Protein AF-A0A1D1XYL4-F1 (afdb_monomer)

Organism: NCBI:txid1678845

Solvent-accessible surface area (backbone atoms only — not comparable to full-atom values): 8595 Å² total; per-residue (Å²): 127,54,48,75,62,52,66,77,47,41,82,80,82,40,41,33,64,55,45,52,51,49,43,48,74,73,63,49,60,66,72,75,59,37,23,78,93,64,62,45,80,92,45,39,66,61,49,44,48,52,46,54,51,52,49,35,64,62,38,89,52,73,90,66,31,68,54,71,70,57,51,49,61,57,55,53,58,60,71,69,70,76,66,78,88,71,74,82,75,80,79,85,69,90,90,73,86,84,84,67,87,74,76,80,80,75,48,72,64,59,47,55,71,72,57,68,76,79,82,84,86,81,83,78,88,85,85,79,89,131

InterPro domains:
  IPR052059 Cysteine-rich Ser/Thr receptor-like kinase [PTHR47973] (3-111)

Foldseek 3Di:
DFQPDDQCVQPVPDGVLVNLVVCLLVVHDLLVSGDPVPSPVVCVVVSSLVSVLVNQCSDPDPVSHDDVVVVVVSNVVVVVPPDDDDDDPPPDDDDDDDPDPPPPPPDPVVVVVVVSRDDDDDDDDDDDDD

Nearest PDB structures (foldseek):
  7ctv-assembly2_B  TM=8.217E-01  e=1.188E-02  Arabidopsis thaliana
  7ctx-assembly1_A  TM=8.244E-01  e=1.693E-02  Arabidopsis thaliana
  7ctv-assembly1_A  TM=8.083E-01  e=2.143E-02  Arabidopsis thaliana
  8hod-assembly1_A  TM=7.666E-01  e=1.592E-01  Saccharum hybrid cultivar
  8hoa-assembly1_A  TM=7.745E-01  e=5.491E-01  Saccharum hybrid cultivar

pLDDT: mean 73.81, std 21.3, range [38.56, 97.56]

Mean predicted aligned error: 14.52 Å

Secondary structure (DSSP, 8-state):
--S---TT-SSSSS-HHHHHHHHHHTT--GGGGS-GGG--TTTHHHHHHHHHHHHHHT-SSGGGSPPHHHHHHHHHHHHTSS--S---------S------------HHHHHHHSTT-------------

Sequence (130 aa):
LTTGKKASGGDGHSSLAEWAWLQFKEGNSVTEALDEEIREPLYLEEMSVVMRLGLFCTGTSPSTRPSMKEVLQVLLRFAQGHGDGDKPVAQEYDDVAPPLSDARKKNSWRKRLSDAGDGEDEESSLARSV

Radius of gyration: 20.01 Å; Cα contacts (8 Å, |Δi|>4): 71; chains: 1; bounding box: 78×36×33 Å

Structure (mmCIF, N/CA/C/O backbone):
data_AF-A0A1D1XYL4-F1
#
_entry.id   AF-A0A1D1XYL4-F1
#
loop_
_atom_site.group_PDB
_atom_site.id
_atom_site.type_symbol
_atom_site.label_atom_id
_atom_site.label_alt_id
_atom_site.label_comp_id
_atom_site.label_asym_id
_atom_site.label_entity_id
_atom_site.label_seq_id
_atom_site.pdbx_PDB_ins_code
_atom_site.Cartn_x
_atom_site.Cartn_y
_atom_site.Cartn_z
_atom_site.occupancy
_atom_site.B_iso_or_equiv
_atom_site.auth_seq_id
_atom_site.auth_comp_id
_atom_site.auth_asym_id
_atom_site.auth_atom_id
_atom_site.pdbx_PDB_model_num
ATOM 1 N N . LEU A 1 1 ? -0.522 9.863 3.680 1.00 84.25 1 LEU A N 1
ATOM 2 C CA . LEU A 1 1 ? -1.617 8.871 3.775 1.00 84.25 1 LEU A CA 1
ATOM 3 C C . LEU A 1 1 ? -1.226 7.793 4.761 1.00 84.25 1 LEU A C 1
ATOM 5 O O . LEU A 1 1 ? -1.564 7.995 5.904 1.00 84.25 1 LEU A O 1
ATOM 9 N N . THR A 1 2 ? -0.480 6.743 4.404 1.00 93.06 2 THR A N 1
ATOM 10 C CA . THR A 1 2 ? -0.117 5.707 5.392 1.00 93.06 2 THR A CA 1
ATOM 11 C C . THR A 1 2 ? 1.254 5.879 6.037 1.00 93.06 2 THR A C 1
ATOM 13 O O . THR A 1 2 ? 1.451 5.330 7.102 1.00 93.06 2 THR A O 1
ATOM 16 N N . THR A 1 3 ? 2.203 6.598 5.428 1.00 92.69 3 THR A N 1
ATOM 17 C CA . THR A 1 3 ? 3.614 6.620 5.880 1.00 92.69 3 THR A CA 1
ATOM 18 C C . THR A 1 3 ? 4.123 7.977 6.371 1.00 92.69 3 THR A C 1
ATOM 20 O O . THR A 1 3 ? 5.274 8.064 6.788 1.00 92.69 3 THR A O 1
ATOM 23 N N . GLY A 1 4 ? 3.346 9.056 6.210 1.00 92.50 4 GLY A N 1
ATOM 24 C CA . GLY A 1 4 ? 3.771 10.428 6.543 1.00 92.50 4 GLY A CA 1
ATOM 25 C C . GLY A 1 4 ? 4.862 11.031 5.653 1.00 92.50 4 GLY A C 1
ATOM 26 O O . GLY A 1 4 ? 5.131 12.228 5.707 1.00 92.50 4 GLY A O 1
ATOM 27 N N . LYS A 1 5 ? 5.491 10.230 4.786 1.00 90.62 5 LYS A N 1
ATOM 28 C CA . LYS A 1 5 ? 6.649 10.636 3.979 1.00 90.62 5 LYS A CA 1
ATOM 29 C C . LYS A 1 5 ? 6.245 11.292 2.656 1.00 90.62 5 LYS A C 1
ATOM 31 O O . LYS A 1 5 ? 5.212 10.983 2.057 1.00 90.62 5 LYS A O 1
ATOM 36 N N . LYS A 1 6 ? 7.111 12.171 2.140 1.00 90.88 6 LYS A N 1
ATOM 37 C CA . LYS A 1 6 ? 6.983 12.747 0.790 1.00 90.88 6 LYS A CA 1
ATOM 38 C C . LYS A 1 6 ? 7.300 11.680 -0.265 1.00 90.88 6 LYS A C 1
ATOM 40 O O . LYS A 1 6 ? 8.207 10.878 -0.082 1.00 90.88 6 LYS A O 1
ATOM 45 N N . ALA A 1 7 ? 6.628 11.719 -1.417 1.00 88.12 7 ALA A N 1
ATOM 46 C CA . ALA A 1 7 ? 6.842 10.749 -2.500 1.00 88.12 7 ALA A CA 1
ATOM 47 C C . ALA A 1 7 ? 8.295 10.698 -3.027 1.00 88.12 7 ALA A C 1
ATOM 49 O O . ALA A 1 7 ? 8.766 9.641 -3.438 1.00 88.12 7 ALA A O 1
ATOM 50 N N . SER A 1 8 ? 9.005 11.830 -2.992 1.00 83.19 8 SER A N 1
ATOM 51 C CA . SER A 1 8 ? 10.418 11.950 -3.377 1.00 83.19 8 SER A CA 1
ATOM 52 C C . SER A 1 8 ? 11.396 11.761 -2.210 1.00 83.19 8 SER A C 1
ATOM 54 O O . SER A 1 8 ? 12.582 12.006 -2.375 1.00 83.19 8 SER A O 1
ATOM 56 N N . GLY A 1 9 ? 10.898 11.442 -1.015 1.00 65.06 9 GLY A N 1
ATOM 57 C CA . GLY A 1 9 ? 11.669 11.406 0.226 1.00 65.06 9 GLY A CA 1
ATOM 58 C C . GLY A 1 9 ? 11.675 10.016 0.845 1.00 65.06 9 GLY A C 1
ATOM 59 O O . GLY A 1 9 ? 11.266 9.892 1.994 1.00 65.06 9 GLY A O 1
ATOM 60 N N . GLY A 1 10 ? 12.058 8.993 0.069 1.00 65.81 10 GLY A N 1
ATOM 61 C CA . GLY A 1 10 ? 12.404 7.675 0.607 1.00 65.81 10 GLY A CA 1
ATOM 62 C C . GLY A 1 10 ? 1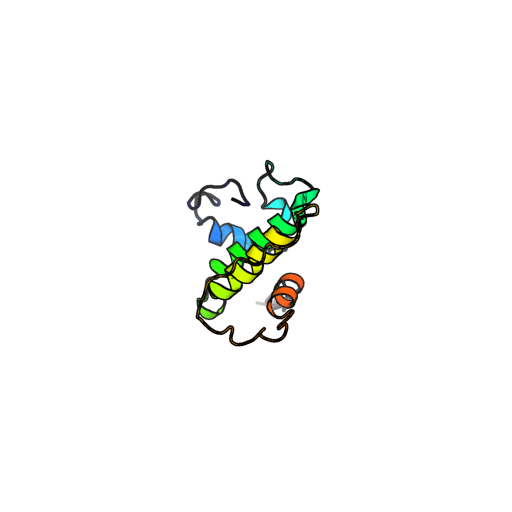3.646 7.796 1.495 1.00 65.81 10 GLY A C 1
ATOM 63 O O . GLY A 1 10 ? 13.569 8.264 2.622 1.00 65.81 10 GLY A O 1
ATOM 64 N N . ASP A 1 11 ? 14.813 7.461 0.966 1.00 65.00 11 ASP A N 1
ATOM 65 C CA . ASP A 1 11 ? 16.111 7.511 1.662 1.00 65.00 11 ASP A CA 1
ATOM 66 C C . ASP A 1 11 ? 17.092 8.533 1.047 1.00 65.00 11 ASP A C 1
ATOM 68 O O . ASP A 1 11 ? 18.300 8.470 1.257 1.00 65.00 11 ASP A O 1
ATOM 72 N N . GLY A 1 12 ? 16.577 9.481 0.258 1.00 69.06 12 GLY A N 1
ATOM 73 C CA . GLY A 1 12 ? 17.376 10.488 -0.451 1.00 69.06 12 GLY A CA 1
ATOM 74 C C . GLY A 1 12 ? 17.892 10.041 -1.823 1.00 69.06 12 GLY A C 1
ATOM 75 O O . GLY A 1 12 ? 18.246 10.904 -2.626 1.00 69.06 12 GLY A O 1
ATOM 76 N N . HIS A 1 13 ? 17.854 8.739 -2.133 1.00 67.12 13 HIS A N 1
ATOM 77 C CA . HIS A 1 13 ? 18.253 8.191 -3.436 1.00 67.12 13 HIS A CA 1
ATOM 78 C C . HIS A 1 13 ? 17.142 7.404 -4.149 1.00 67.12 13 HIS A C 1
ATOM 80 O O . HIS A 1 13 ? 17.172 7.310 -5.375 1.00 67.12 13 HIS A O 1
ATOM 86 N N . SER A 1 14 ? 16.137 6.916 -3.418 1.00 81.50 14 SER A N 1
ATOM 87 C CA . SER A 1 14 ? 15.001 6.155 -3.946 1.00 81.50 14 SER A CA 1
ATOM 88 C C . SER A 1 14 ? 13.658 6.879 -3.775 1.00 81.50 14 SER A C 1
ATOM 90 O O . SER A 1 14 ? 13.456 7.725 -2.893 1.00 81.50 14 SER A O 1
ATOM 92 N N . SER A 1 15 ? 12.699 6.550 -4.646 1.00 91.75 15 SER A N 1
ATOM 93 C CA . SER A 1 15 ? 11.313 7.011 -4.481 1.00 91.75 15 SER A CA 1
ATOM 94 C C . SER A 1 15 ? 10.648 6.322 -3.284 1.00 91.75 15 SER A C 1
ATOM 96 O O . SER A 1 15 ? 11.010 5.205 -2.920 1.00 91.75 15 SER A O 1
ATOM 98 N N . LEU A 1 16 ? 9.604 6.927 -2.707 1.00 92.31 16 LEU A N 1
ATOM 99 C CA . LEU A 1 16 ? 8.861 6.311 -1.599 1.00 92.31 16 LEU A CA 1
ATOM 100 C C . LEU A 1 16 ? 8.313 4.916 -1.953 1.00 92.31 16 LEU A C 1
ATOM 102 O O . LEU A 1 16 ? 8.253 4.040 -1.095 1.00 92.31 16 LEU A O 1
ATOM 106 N N . ALA A 1 17 ? 7.912 4.708 -3.210 1.00 92.12 17 ALA A N 1
ATOM 107 C CA . ALA A 1 17 ? 7.419 3.415 -3.673 1.00 92.12 17 ALA A CA 1
ATOM 108 C C . ALA A 1 17 ? 8.527 2.352 -3.673 1.00 92.12 17 ALA A C 1
ATOM 110 O O . ALA A 1 17 ? 8.293 1.225 -3.250 1.00 92.12 17 ALA A O 1
ATOM 111 N N . GLU A 1 18 ? 9.725 2.717 -4.121 1.00 91.56 18 GLU A N 1
ATOM 112 C CA . GLU A 1 18 ? 10.885 1.825 -4.155 1.00 91.56 18 GLU A CA 1
ATOM 113 C C . GLU A 1 18 ? 11.349 1.457 -2.744 1.00 91.56 18 GLU A C 1
ATOM 115 O O . GLU A 1 18 ? 11.483 0.271 -2.442 1.00 91.56 18 GLU A O 1
ATOM 120 N N . TRP A 1 19 ? 11.454 2.448 -1.853 1.00 91.81 19 TRP A N 1
ATOM 121 C CA . TRP A 1 19 ? 11.702 2.215 -0.430 1.00 91.81 19 TRP A CA 1
ATOM 122 C C . TRP A 1 19 ? 10.662 1.261 0.180 1.00 91.81 19 TRP A C 1
ATOM 124 O O . TRP A 1 19 ? 11.024 0.277 0.820 1.00 91.81 19 TRP A O 1
ATOM 134 N N . ALA A 1 20 ? 9.367 1.489 -0.062 1.00 91.38 20 ALA A N 1
ATOM 135 C CA . ALA A 1 20 ? 8.304 0.647 0.489 1.00 91.38 20 ALA A CA 1
ATOM 136 C C . ALA A 1 20 ? 8.365 -0.804 -0.027 1.00 91.38 20 ALA A C 1
ATOM 138 O O . ALA A 1 20 ? 8.087 -1.738 0.725 1.00 91.38 20 ALA A O 1
ATOM 139 N N . TRP A 1 21 ? 8.755 -1.008 -1.290 1.00 91.12 21 TRP A N 1
ATOM 140 C CA . TRP A 1 21 ? 8.977 -2.342 -1.855 1.00 91.12 21 TRP A CA 1
ATOM 141 C C . TRP A 1 21 ? 10.171 -3.058 -1.228 1.00 91.12 21 TRP A C 1
ATOM 143 O O . TRP A 1 21 ? 10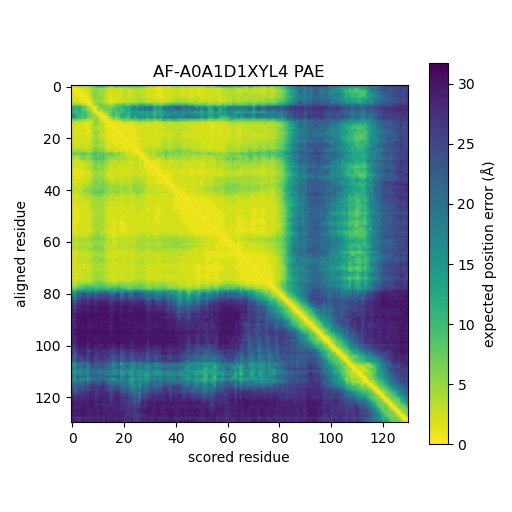.086 -4.268 -1.034 1.00 91.12 21 TRP A O 1
ATOM 153 N N . LEU A 1 22 ? 11.251 -2.345 -0.896 1.00 89.88 22 LEU A N 1
ATOM 154 C CA . LEU A 1 22 ? 12.388 -2.924 -0.173 1.00 89.88 22 LEU A CA 1
ATOM 155 C C . LEU A 1 22 ? 11.974 -3.383 1.224 1.00 89.88 22 LEU A C 1
ATOM 157 O O . LEU A 1 22 ? 12.171 -4.547 1.554 1.00 89.88 22 LEU A O 1
ATOM 161 N N . GLN A 1 23 ? 11.287 -2.523 1.981 1.00 88.81 23 GLN A N 1
ATOM 162 C CA . GLN A 1 23 ? 10.785 -2.874 3.315 1.00 88.81 23 GLN A CA 1
ATOM 163 C C . GLN A 1 23 ? 9.896 -4.123 3.288 1.00 88.81 23 GLN A C 1
ATOM 165 O O . GLN A 1 23 ? 10.016 -5.000 4.136 1.00 88.81 23 GLN A O 1
ATOM 170 N N . PHE A 1 24 ? 9.030 -4.230 2.279 1.00 87.88 24 PHE A N 1
ATOM 171 C CA . PHE A 1 24 ? 8.166 -5.393 2.107 1.00 87.88 24 PHE A CA 1
ATOM 172 C C . PHE A 1 24 ? 8.936 -6.676 1.765 1.00 87.88 24 PHE A C 1
ATOM 174 O O . PHE A 1 24 ? 8.580 -7.742 2.253 1.00 87.88 24 PHE A O 1
ATOM 181 N N . LYS A 1 25 ? 9.983 -6.589 0.933 1.00 87.38 25 LYS A N 1
ATOM 182 C CA . LYS A 1 25 ? 10.821 -7.741 0.557 1.00 87.38 25 LYS A CA 1
ATOM 183 C C . LYS A 1 25 ? 11.708 -8.229 1.696 1.00 87.38 25 LYS A C 1
ATOM 185 O O . LYS A 1 25 ? 11.943 -9.423 1.794 1.00 87.38 25 LYS A O 1
ATOM 190 N N . GLU A 1 26 ? 12.187 -7.317 2.534 1.00 87.44 26 GLU A N 1
ATOM 191 C CA . GLU A 1 26 ? 13.015 -7.625 3.706 1.00 87.44 26 GLU A CA 1
ATOM 192 C C . GLU A 1 26 ? 12.214 -8.287 4.842 1.00 87.44 26 GLU A C 1
ATOM 194 O O . GLU A 1 26 ? 12.777 -8.624 5.879 1.00 87.44 26 GLU A O 1
ATOM 199 N N . GLY A 1 27 ? 10.898 -8.471 4.670 1.00 82.75 27 GLY A N 1
ATOM 200 C CA . GLY A 1 27 ? 10.029 -9.029 5.704 1.00 82.75 27 GLY A CA 1
ATOM 201 C C . GLY A 1 27 ? 9.792 -8.068 6.870 1.00 82.75 27 GLY A C 1
ATOM 202 O O . GLY A 1 27 ? 9.280 -8.481 7.913 1.00 82.75 27 GLY A O 1
ATOM 203 N N . ASN A 1 28 ? 10.134 -6.783 6.713 1.00 85.62 28 ASN A N 1
ATOM 204 C CA . ASN A 1 28 ? 9.880 -5.786 7.743 1.00 85.62 28 ASN A CA 1
ATOM 205 C C . ASN A 1 28 ? 8.370 -5.634 7.935 1.00 85.62 28 ASN A C 1
ATOM 207 O O . ASN A 1 28 ? 7.582 -5.666 6.982 1.00 85.62 28 ASN A O 1
ATOM 211 N N . SER A 1 29 ? 7.950 -5.451 9.187 1.00 87.19 29 SER A N 1
ATOM 212 C CA . SER A 1 29 ? 6.528 -5.317 9.479 1.00 87.19 29 SER A CA 1
ATOM 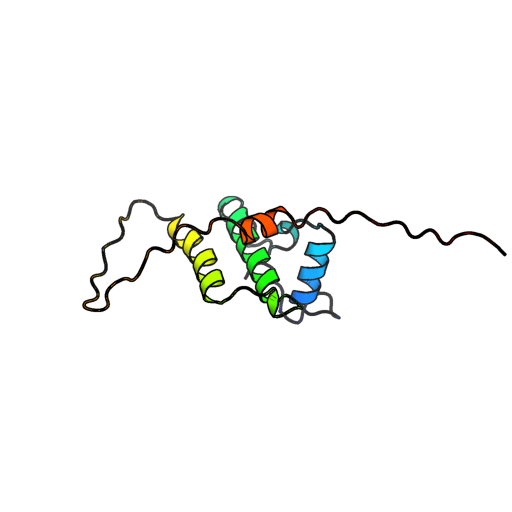213 C C . SER A 1 29 ? 5.949 -4.093 8.772 1.00 87.19 29 SER A C 1
ATOM 215 O O . SER A 1 29 ? 6.431 -2.970 8.925 1.00 87.19 29 SER A O 1
ATOM 217 N N . VAL A 1 30 ? 4.842 -4.302 8.056 1.00 88.50 30 VAL A N 1
ATOM 218 C CA . VAL A 1 30 ? 4.075 -3.234 7.396 1.00 88.50 30 VAL A CA 1
ATOM 219 C C . VAL A 1 30 ? 3.682 -2.135 8.387 1.00 88.50 30 VAL A C 1
ATOM 221 O O . VAL A 1 30 ? 3.622 -0.970 8.003 1.00 88.50 30 VAL A O 1
ATOM 224 N N . THR A 1 31 ? 3.465 -2.484 9.658 1.00 89.56 31 THR A N 1
ATOM 225 C CA . THR A 1 31 ? 3.116 -1.528 10.717 1.00 89.56 31 THR A CA 1
ATOM 226 C C . THR A 1 31 ? 4.243 -0.552 11.036 1.00 89.56 31 THR A C 1
ATOM 228 O O . THR A 1 31 ? 3.958 0.581 11.403 1.00 89.56 31 THR A O 1
ATOM 231 N N . GLU A 1 32 ? 5.507 -0.958 10.876 1.00 90.12 32 GLU A N 1
ATOM 232 C CA . GLU A 1 32 ? 6.671 -0.090 11.112 1.00 90.12 32 GLU A CA 1
ATOM 233 C C . GLU A 1 32 ? 6.868 0.934 9.995 1.00 90.12 32 GLU A C 1
ATOM 235 O O . GLU A 1 32 ? 7.460 1.989 10.202 1.00 90.12 32 GLU A O 1
ATOM 240 N N . ALA A 1 33 ? 6.321 0.663 8.809 1.00 91.00 33 ALA A N 1
ATOM 241 C CA . ALA A 1 33 ? 6.311 1.626 7.720 1.00 91.00 33 ALA A CA 1
ATOM 242 C C . ALA A 1 33 ? 5.194 2.678 7.855 1.00 91.00 33 ALA A C 1
ATOM 244 O O . ALA A 1 33 ? 5.208 3.659 7.101 1.00 91.00 33 ALA A O 1
ATOM 245 N N . LEU A 1 34 ? 4.230 2.474 8.764 1.00 94.06 34 LEU A N 1
ATOM 246 C CA . LEU A 1 34 ? 3.127 3.405 8.978 1.00 94.06 34 LEU A CA 1
ATOM 247 C C . LEU A 1 34 ? 3.588 4.673 9.706 1.00 94.06 34 LEU A C 1
ATOM 249 O O . LEU A 1 34 ? 4.499 4.642 10.528 1.00 94.06 34 LEU A O 1
ATOM 253 N N . ASP A 1 35 ? 2.921 5.780 9.402 1.00 94.44 35 ASP A N 1
ATOM 254 C CA . ASP A 1 35 ? 3.051 7.041 10.123 1.00 94.44 35 ASP A CA 1
ATOM 255 C C . ASP A 1 35 ? 2.616 6.853 11.580 1.00 94.44 35 ASP A C 1
ATOM 257 O O . ASP A 1 35 ? 1.574 6.253 11.856 1.00 94.44 35 ASP A O 1
ATOM 261 N N . GLU A 1 36 ? 3.419 7.362 12.507 1.00 92.94 36 GLU A N 1
ATOM 262 C CA . GLU A 1 36 ? 3.169 7.263 13.942 1.00 92.94 36 GLU A CA 1
ATOM 263 C C . GLU A 1 36 ? 1.826 7.895 14.323 1.00 92.94 36 GLU A C 1
ATOM 265 O O . GLU A 1 36 ? 1.124 7.353 15.176 1.00 92.94 36 GLU A O 1
ATOM 270 N N . GLU A 1 37 ? 1.420 8.968 13.633 1.00 92.94 37 GLU A N 1
ATOM 271 C CA . GLU A 1 37 ? 0.168 9.685 13.905 1.00 92.94 37 GLU A CA 1
ATOM 272 C C . GLU A 1 37 ? -1.095 8.859 13.606 1.00 92.94 37 GLU A C 1
ATOM 274 O O . GLU A 1 37 ? -2.173 9.207 14.079 1.00 92.94 37 GLU A O 1
ATOM 279 N N . ILE A 1 38 ? -0.984 7.762 12.848 1.00 91.06 38 ILE A N 1
ATOM 280 C CA . ILE A 1 38 ? -2.127 6.913 12.459 1.00 91.06 38 ILE A CA 1
ATOM 281 C C . ILE A 1 38 ? -1.968 5.450 12.891 1.00 91.06 38 ILE A C 1
ATOM 283 O O . ILE A 1 38 ? -2.757 4.595 12.479 1.00 91.06 38 ILE A O 1
ATOM 287 N N . ARG A 1 39 ? -0.964 5.131 13.719 1.00 90.75 39 ARG A N 1
ATOM 288 C CA . ARG A 1 39 ? -0.745 3.787 14.297 1.00 90.75 39 ARG A CA 1
ATOM 289 C C . ARG A 1 39 ? -1.705 3.479 15.454 1.00 90.75 39 ARG A C 1
ATOM 291 O O . ARG A 1 39 ? -1.361 2.775 16.402 1.00 90.75 39 ARG A O 1
ATOM 298 N N . GLU A 1 40 ? -2.930 3.984 15.374 1.00 91.25 40 GLU A N 1
ATOM 299 C CA . GLU A 1 40 ? -3.983 3.699 16.340 1.00 91.25 40 GLU A CA 1
ATOM 300 C C . GLU A 1 40 ? -4.398 2.219 16.249 1.00 91.25 40 GLU A C 1
ATOM 302 O O . GLU A 1 40 ? -4.753 1.755 15.161 1.00 91.25 40 GLU A O 1
ATOM 307 N N . PRO A 1 41 ? -4.413 1.459 17.364 1.00 90.25 41 PRO A N 1
ATOM 308 C CA . PRO A 1 41 ? -4.732 0.029 17.344 1.00 90.25 41 PRO A CA 1
ATOM 309 C C . PRO A 1 41 ? -6.081 -0.309 16.702 1.00 90.25 41 PRO A C 1
ATOM 311 O O . PRO A 1 41 ? -6.223 -1.377 16.115 1.00 90.25 41 PRO A O 1
ATOM 314 N N . LEU A 1 42 ? -7.054 0.605 16.799 1.00 89.50 42 LEU A N 1
ATOM 315 C CA . LEU A 1 42 ? -8.390 0.444 16.226 1.00 89.50 42 LEU A CA 1
ATOM 316 C C . LEU A 1 42 ? -8.375 0.365 14.693 1.00 89.50 42 LEU A C 1
ATOM 318 O O . LEU A 1 42 ? -9.172 -0.376 14.134 1.00 89.50 42 LEU A O 1
ATOM 322 N N . TYR A 1 43 ? -7.472 1.098 14.036 1.00 89.56 43 TYR A N 1
ATOM 323 C CA . TYR A 1 43 ? -7.404 1.205 12.574 1.00 89.56 43 TYR A CA 1
ATOM 324 C C . TYR A 1 43 ? -6.191 0.485 11.975 1.00 89.56 43 TYR A C 1
ATOM 326 O O . TYR A 1 43 ? -5.925 0.583 10.775 1.00 89.56 43 TYR A O 1
ATOM 33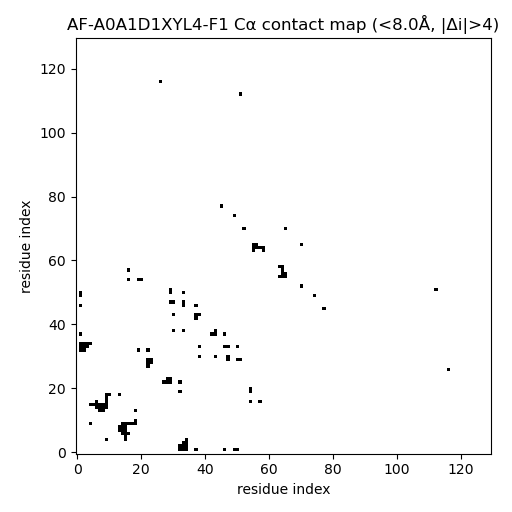4 N N . LEU A 1 44 ? -5.397 -0.198 12.803 1.00 91.06 44 LEU A N 1
ATOM 335 C CA . LEU A 1 44 ? -4.085 -0.704 12.407 1.00 91.06 44 LEU A CA 1
ATOM 336 C C . LEU A 1 44 ? -4.177 -1.729 11.267 1.00 91.06 44 LEU A C 1
ATOM 338 O O . LEU A 1 44 ? -3.335 -1.730 10.365 1.00 91.06 44 LEU A O 1
ATOM 342 N N . GLU A 1 45 ? -5.208 -2.575 11.273 1.00 91.06 45 GLU A N 1
ATOM 343 C CA . GLU A 1 45 ? -5.428 -3.555 10.207 1.00 91.06 45 GLU A CA 1
ATOM 344 C C . GLU A 1 45 ? -5.870 -2.864 8.912 1.00 91.06 45 GLU A C 1
ATOM 346 O O . GLU A 1 45 ? -5.323 -3.149 7.843 1.00 91.06 45 GLU A O 1
ATOM 351 N N . GLU A 1 46 ? -6.802 -1.909 8.985 1.00 92.50 46 GLU A N 1
ATOM 352 C CA . GLU A 1 46 ? -7.249 -1.121 7.836 1.00 92.50 46 GLU A CA 1
ATOM 353 C C . GLU A 1 46 ? -6.081 -0.374 7.195 1.00 92.50 46 GLU A C 1
ATOM 355 O O . GLU A 1 46 ? -5.869 -0.477 5.982 1.00 92.50 46 GLU A O 1
ATOM 360 N N . MET A 1 47 ? -5.271 0.312 8.003 1.00 93.94 47 MET A N 1
ATOM 361 C CA . MET A 1 47 ? -4.102 1.054 7.530 1.00 93.94 47 MET A CA 1
ATOM 362 C C . MET A 1 47 ? -3.043 0.119 6.943 1.00 93.94 47 MET A C 1
ATOM 364 O O . MET A 1 47 ? -2.455 0.431 5.904 1.00 93.94 47 MET A O 1
ATOM 368 N N . SER A 1 48 ? -2.864 -1.074 7.517 1.00 93.00 48 SER A N 1
ATOM 369 C CA . SER A 1 48 ? -1.986 -2.107 6.956 1.00 93.00 48 SER A CA 1
ATOM 370 C C . SER A 1 48 ? -2.489 -2.629 5.607 1.00 93.00 48 SER A C 1
ATOM 372 O O . SER A 1 48 ? -1.694 -2.933 4.712 1.00 93.00 48 SER A O 1
ATOM 374 N N . VAL A 1 49 ? -3.806 -2.742 5.404 1.00 94.25 49 VAL A N 1
ATOM 375 C CA . VAL A 1 49 ? -4.366 -3.098 4.092 1.00 94.25 49 VAL A CA 1
ATOM 376 C C . VAL A 1 49 ? -4.193 -1.959 3.093 1.00 94.25 49 VAL A C 1
ATOM 378 O O . VAL A 1 49 ? -3.799 -2.230 1.960 1.00 94.25 49 VAL A O 1
ATOM 381 N N . VAL A 1 50 ? -4.428 -0.704 3.484 1.00 95.31 50 VAL A N 1
ATOM 382 C CA . VAL A 1 50 ? -4.222 0.458 2.603 1.00 95.31 50 VAL A CA 1
ATOM 383 C C . VAL A 1 50 ? -2.751 0.574 2.191 1.00 95.31 50 VAL A C 1
ATOM 385 O O . VAL A 1 50 ? -2.471 0.787 1.012 1.00 95.31 50 VAL A O 1
ATOM 388 N N . MET A 1 51 ? -1.812 0.347 3.116 1.00 95.00 51 MET A N 1
ATOM 389 C CA . MET A 1 51 ? -0.374 0.345 2.830 1.00 95.00 51 MET A CA 1
ATOM 390 C C . MET A 1 51 ? -0.011 -0.721 1.787 1.00 95.00 51 MET A C 1
ATOM 392 O O . MET A 1 51 ? 0.590 -0.413 0.756 1.00 95.00 51 MET A O 1
ATOM 396 N N . ARG A 1 52 ? -0.454 -1.968 1.993 1.00 94.06 52 ARG A N 1
ATOM 397 C CA . ARG A 1 52 ? -0.219 -3.066 1.040 1.00 94.06 52 ARG A CA 1
ATOM 398 C C . ARG A 1 52 ? -0.921 -2.827 -0.303 1.00 94.06 52 ARG A C 1
ATOM 400 O O . ARG A 1 52 ? -0.362 -3.132 -1.353 1.00 94.06 52 ARG A O 1
ATOM 407 N N . LEU A 1 53 ? -2.121 -2.244 -0.303 1.00 96.00 53 LEU A N 1
ATOM 408 C CA . LEU A 1 53 ? -2.834 -1.880 -1.530 1.00 96.00 53 LEU A CA 1
ATOM 409 C C . LEU A 1 53 ? -2.053 -0.834 -2.336 1.00 96.00 53 LEU A C 1
ATOM 411 O O . LEU A 1 53 ? -1.917 -0.984 -3.551 1.00 96.00 53 LEU A O 1
ATOM 415 N N . GLY A 1 54 ? -1.498 0.178 -1.660 1.00 95.56 54 GLY A N 1
ATOM 416 C CA . GLY A 1 54 ? -0.608 1.169 -2.262 1.00 95.56 54 GLY A CA 1
ATOM 417 C C . GLY A 1 54 ? 0.621 0.526 -2.902 1.00 95.56 54 GLY A C 1
ATOM 418 O O . GLY A 1 54 ? 0.959 0.864 -4.035 1.00 95.56 54 GLY A O 1
ATOM 419 N N . LEU A 1 55 ? 1.217 -0.462 -2.228 1.00 94.19 55 LEU A N 1
ATOM 420 C CA . LEU A 1 55 ? 2.360 -1.216 -2.739 1.00 94.19 55 LEU A CA 1
ATOM 421 C C . LEU A 1 55 ? 2.035 -1.934 -4.057 1.00 94.19 55 LEU A C 1
ATOM 423 O O . LEU A 1 55 ? 2.733 -1.765 -5.053 1.00 94.19 55 LEU A O 1
ATOM 427 N N . PHE A 1 56 ? 0.919 -2.668 -4.111 1.00 94.75 56 PHE A N 1
ATOM 428 C CA . PHE A 1 56 ? 0.500 -3.342 -5.344 1.00 94.75 56 PHE A CA 1
ATOM 429 C C . PHE A 1 56 ? 0.170 -2.359 -6.474 1.00 94.75 56 PHE A C 1
ATOM 431 O O . PHE A 1 56 ? 0.481 -2.635 -7.632 1.00 94.75 56 PHE A O 1
ATOM 438 N N . CYS A 1 57 ? -0.411 -1.197 -6.165 1.00 96.62 57 CYS A N 1
ATOM 439 C CA . CYS A 1 57 ? -0.691 -0.160 -7.165 1.00 96.62 57 CYS A CA 1
ATOM 440 C C . CYS A 1 57 ? 0.587 0.411 -7.800 1.00 96.62 57 CYS A C 1
ATOM 442 O O . CYS A 1 57 ? 0.565 0.823 -8.961 1.00 96.62 57 CYS A O 1
ATOM 444 N N . THR A 1 58 ? 1.701 0.407 -7.067 1.00 94.44 58 THR A N 1
ATOM 445 C CA . THR A 1 58 ? 3.006 0.905 -7.524 1.00 94.44 58 THR A CA 1
ATOM 446 C C . THR A 1 58 ? 3.966 -0.214 -7.929 1.00 94.44 58 THR A C 1
ATOM 448 O O . THR A 1 58 ? 5.155 0.037 -8.112 1.00 94.44 58 THR A O 1
ATOM 451 N N . GLY A 1 59 ? 3.471 -1.445 -8.112 1.00 91.12 59 GLY A N 1
ATOM 452 C CA . GLY A 1 59 ? 4.284 -2.578 -8.552 1.00 91.12 59 GLY A CA 1
ATOM 453 C C . GLY A 1 59 ? 5.069 -2.286 -9.831 1.00 91.12 59 GLY A C 1
ATOM 454 O O . GLY A 1 59 ? 4.564 -1.653 -10.766 1.00 91.12 59 GLY A O 1
ATOM 455 N N . THR A 1 60 ? 6.315 -2.758 -9.880 1.00 89.38 60 THR A N 1
ATOM 456 C CA . THR A 1 60 ? 7.227 -2.542 -11.015 1.00 89.38 60 THR A CA 1
ATOM 457 C C . THR A 1 60 ? 6.655 -3.110 -12.310 1.00 89.38 60 THR A C 1
ATOM 459 O O . THR A 1 60 ? 6.671 -2.436 -13.337 1.00 89.38 60 THR A O 1
ATOM 462 N N . SER A 1 61 ? 6.065 -4.307 -12.249 1.00 92.19 61 SER A N 1
ATOM 463 C CA . SER A 1 61 ? 5.364 -4.907 -13.382 1.00 92.19 61 SER A CA 1
ATOM 464 C C . SER A 1 61 ? 3.924 -4.383 -13.493 1.00 92.19 61 SER A C 1
ATOM 466 O O . SER A 1 61 ? 3.132 -4.595 -12.565 1.00 92.19 61 SER A O 1
ATOM 468 N N . PRO A 1 62 ? 3.520 -3.788 -14.635 1.00 95.06 62 PRO A N 1
ATOM 469 C CA . PRO A 1 62 ? 2.145 -3.341 -14.857 1.00 95.06 62 PRO A CA 1
ATOM 470 C C . PRO A 1 62 ? 1.101 -4.448 -14.677 1.00 95.06 62 PRO A C 1
ATOM 472 O O . PRO A 1 62 ? 0.017 -4.179 -14.172 1.00 95.06 62 PRO A O 1
ATOM 475 N N . SER A 1 63 ? 1.433 -5.698 -15.020 1.00 94.25 63 SER A N 1
ATOM 476 C CA . SER A 1 63 ? 0.522 -6.845 -14.895 1.00 94.25 63 SER A CA 1
ATOM 477 C C . SER A 1 63 ? 0.221 -7.244 -13.449 1.00 94.25 63 SER A C 1
ATOM 479 O O . SER A 1 63 ? -0.740 -7.965 -13.195 1.00 94.25 63 SER A O 1
ATOM 481 N N . THR A 1 64 ? 1.029 -6.783 -12.490 1.00 90.50 64 THR A N 1
ATOM 482 C CA . THR A 1 64 ? 0.813 -7.053 -11.061 1.00 90.50 64 THR A CA 1
ATOM 483 C C . THR A 1 64 ? -0.048 -6.001 -10.375 1.00 90.50 64 THR A C 1
ATOM 485 O O . THR A 1 64 ? -0.460 -6.222 -9.235 1.00 90.50 64 THR A O 1
ATOM 488 N N . ARG A 1 65 ? -0.326 -4.881 -11.054 1.00 96.38 65 ARG A N 1
ATOM 489 C CA . ARG A 1 65 ? -1.117 -3.781 -10.505 1.00 96.38 65 ARG A CA 1
ATOM 490 C C . ARG A 1 65 ? -2.603 -4.136 -10.561 1.00 96.38 65 ARG A C 1
ATOM 492 O O . ARG A 1 65 ? -3.070 -4.601 -11.601 1.00 96.38 65 ARG A O 1
ATOM 499 N N . PRO A 1 66 ? -3.362 -3.915 -9.478 1.00 97.50 66 PRO A N 1
ATOM 500 C CA . PRO A 1 66 ? -4.803 -4.100 -9.503 1.00 97.50 66 PRO A CA 1
ATOM 501 C C . PRO A 1 66 ? -5.459 -3.068 -10.426 1.00 97.50 66 PRO A C 1
ATOM 503 O O . PRO A 1 66 ? -4.991 -1.937 -10.572 1.00 97.50 66 PRO A O 1
ATOM 506 N N . SER A 1 67 ? -6.590 -3.442 -11.016 1.00 97.56 67 SER A N 1
ATOM 507 C CA . SER A 1 67 ? -7.462 -2.484 -11.693 1.00 97.56 67 SER A CA 1
ATOM 508 C C . SER A 1 67 ? -8.078 -1.507 -10.685 1.00 97.56 67 SER A C 1
ATOM 510 O O . SER A 1 67 ? -8.301 -1.847 -9.522 1.00 97.56 67 SER A O 1
ATOM 512 N N . MET A 1 68 ? -8.451 -0.304 -11.132 1.00 97.44 68 MET A N 1
ATOM 513 C CA . MET A 1 68 ? -9.121 0.667 -10.253 1.00 97.44 68 MET A CA 1
ATOM 514 C C . MET A 1 68 ? -10.430 0.111 -9.658 1.00 97.44 68 MET A C 1
ATOM 516 O O . MET A 1 68 ? -10.759 0.395 -8.509 1.00 97.44 68 MET A O 1
ATOM 520 N N . LYS A 1 69 ? -11.145 -0.752 -10.398 1.00 97.50 69 LYS A N 1
ATOM 521 C CA . LYS A 1 69 ? -12.327 -1.473 -9.896 1.00 97.50 69 LYS A CA 1
ATOM 522 C C . LYS A 1 69 ? -11.983 -2.318 -8.666 1.00 97.50 69 LYS A C 1
ATOM 524 O O . LYS A 1 69 ? -12.701 -2.265 -7.672 1.00 97.50 69 LYS A O 1
ATOM 529 N N . GLU A 1 70 ? -10.890 -3.077 -8.714 1.00 96.06 70 GLU A N 1
ATOM 530 C CA . GLU A 1 70 ? -10.432 -3.893 -7.582 1.00 96.06 70 GLU A CA 1
ATOM 531 C C . GLU A 1 70 ? -9.962 -3.029 -6.406 1.00 96.06 70 GLU A C 1
ATOM 533 O O . GLU A 1 70 ? -10.286 -3.341 -5.260 1.00 96.06 70 GLU A O 1
ATOM 538 N N . VAL A 1 71 ? -9.260 -1.921 -6.676 1.00 96.69 71 VAL A N 1
ATOM 539 C CA . VAL A 1 71 ? -8.833 -0.953 -5.648 1.00 96.69 71 VAL A CA 1
ATOM 540 C C . VAL A 1 71 ? -10.043 -0.409 -4.886 1.00 96.69 71 VAL A C 1
ATOM 542 O O . VAL A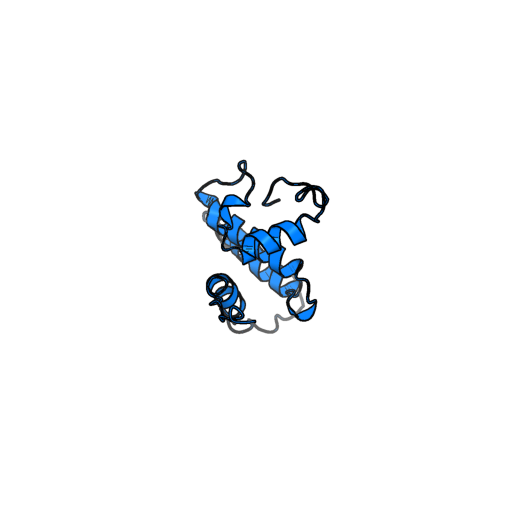 1 71 ? -10.092 -0.502 -3.659 1.00 96.69 71 VAL A O 1
ATOM 545 N N . LEU A 1 72 ? -11.064 0.079 -5.595 1.00 96.25 72 LEU A N 1
ATOM 546 C CA . LEU A 1 72 ? -12.287 0.603 -4.981 1.00 96.25 72 LEU A CA 1
ATOM 547 C C . LEU A 1 72 ? -13.041 -0.465 -4.184 1.00 96.25 72 LEU A C 1
ATOM 549 O O . LEU A 1 72 ? -13.495 -0.196 -3.075 1.00 96.25 72 LEU A O 1
ATOM 553 N N . GLN A 1 73 ? -13.129 -1.696 -4.698 1.00 94.69 73 GLN A N 1
ATOM 554 C CA . GLN A 1 73 ? -13.738 -2.810 -3.965 1.00 94.69 73 GLN A CA 1
ATOM 555 C C . GLN A 1 73 ? -13.022 -3.115 -2.646 1.00 94.69 73 GLN A C 1
ATOM 557 O O . GLN A 1 73 ? -13.660 -3.569 -1.698 1.00 94.69 73 GLN A O 1
ATOM 562 N N . VAL A 1 74 ? -11.703 -2.918 -2.572 1.00 94.50 74 VAL A N 1
ATOM 563 C CA . VAL A 1 74 ? -10.960 -3.072 -1.317 1.00 94.50 74 VAL A CA 1
ATOM 564 C C . VAL A 1 74 ? -11.291 -1.929 -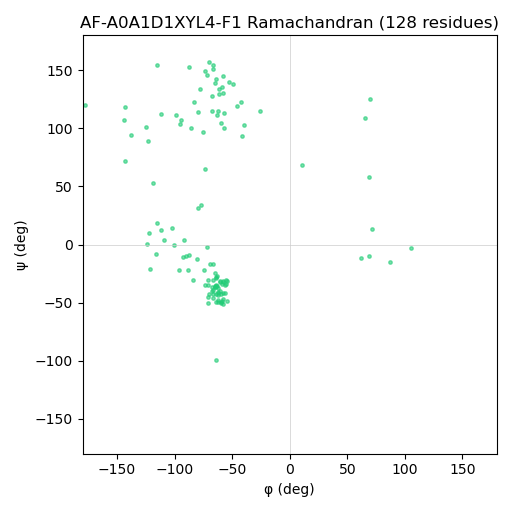0.366 1.00 94.50 74 VAL A C 1
ATOM 566 O O . VAL A 1 74 ? -11.666 -2.209 0.769 1.00 94.50 74 VAL A O 1
ATOM 569 N N . LEU A 1 75 ? -11.204 -0.682 -0.832 1.00 94.25 75 LEU A N 1
ATOM 570 C CA . LEU A 1 75 ? -11.397 0.511 -0.002 1.00 94.25 75 LEU A CA 1
ATOM 571 C C . LEU A 1 75 ? -12.827 0.625 0.554 1.00 94.25 75 LEU A C 1
ATOM 573 O O . LEU A 1 75 ? -13.007 0.894 1.739 1.00 94.25 75 LEU A O 1
ATOM 577 N N . LEU A 1 76 ? -13.851 0.340 -0.258 1.00 93.44 76 LEU A N 1
ATOM 578 C CA . LEU A 1 76 ? -15.258 0.429 0.159 1.00 93.44 76 LEU A CA 1
ATOM 579 C C . LEU A 1 76 ? -15.636 -0.569 1.261 1.00 93.44 76 LEU A C 1
ATOM 581 O O . LEU A 1 76 ? -16.560 -0.305 2.027 1.00 93.44 76 LEU A O 1
ATOM 585 N N . ARG A 1 77 ? -14.915 -1.693 1.392 1.00 89.69 77 ARG A N 1
ATOM 586 C CA . ARG A 1 77 ? -15.154 -2.649 2.488 1.00 89.69 77 ARG A CA 1
ATOM 587 C C . ARG A 1 77 ? -14.878 -2.049 3.864 1.00 89.69 77 ARG A C 1
ATOM 589 O O . ARG A 1 77 ? -15.489 -2.492 4.828 1.00 89.69 77 ARG A O 1
ATOM 596 N N . PHE A 1 78 ? -13.988 -1.063 3.951 1.00 83.75 78 PHE A N 1
ATOM 597 C CA . PHE A 1 78 ? -13.648 -0.409 5.215 1.00 83.75 78 PHE A CA 1
ATOM 598 C C . PHE A 1 78 ? -14.629 0.706 5.578 1.00 83.75 78 PHE A C 1
ATOM 600 O O . PHE A 1 78 ? -14.938 0.883 6.751 1.00 83.75 78 PHE A O 1
ATOM 607 N N . ALA A 1 79 ? -15.212 1.377 4.579 1.00 78.62 79 ALA A N 1
ATOM 608 C CA . ALA A 1 79 ? -16.257 2.381 4.796 1.00 78.62 79 ALA A CA 1
ATOM 609 C C . ALA A 1 79 ? -17.543 1.786 5.403 1.00 78.62 79 ALA A C 1
ATOM 611 O O . ALA A 1 79 ? -18.271 2.470 6.112 1.00 78.62 79 ALA A O 1
ATOM 612 N N . GLN A 1 80 ? -17.816 0.504 5.147 1.00 67.81 80 GLN A N 1
ATOM 613 C CA . GLN A 1 80 ? -19.014 -0.194 5.631 1.00 67.81 80 GLN A CA 1
ATOM 614 C C . GLN A 1 80 ? -18.843 -0.822 7.027 1.00 67.81 80 GLN A C 1
ATOM 616 O O . GLN A 1 80 ? -19.817 -1.314 7.588 1.00 67.81 80 GLN A O 1
ATOM 621 N N . GLY A 1 81 ? -17.622 -0.849 7.576 1.00 61.62 81 GLY A N 1
ATOM 622 C CA . GLY A 1 81 ? -17.298 -1.543 8.831 1.00 61.62 81 GLY A CA 1
ATOM 623 C C . GLY A 1 81 ? -17.374 -0.688 10.100 1.00 61.62 81 GLY A C 1
ATOM 624 O O . GLY A 1 81 ? -17.330 -1.247 11.188 1.00 61.62 81 GLY A O 1
ATOM 625 N N . HIS A 1 82 ? -17.499 0.637 9.969 1.00 56.22 82 HIS A N 1
ATOM 626 C CA . HIS A 1 82 ? -17.451 1.595 11.086 1.00 56.22 82 HIS A CA 1
ATOM 627 C C . HIS A 1 82 ? -18.795 2.300 11.368 1.00 56.22 82 HIS A C 1
ATOM 629 O O . HIS A 1 82 ? -18.843 3.274 12.115 1.00 56.22 82 HIS A O 1
ATOM 635 N N . GLY A 1 83 ? -19.894 1.819 10.775 1.00 48.66 83 GLY A N 1
ATOM 636 C CA . GLY A 1 83 ? -21.236 2.372 10.957 1.00 48.66 83 GLY A CA 1
ATOM 637 C C . GLY A 1 83 ? -22.033 1.638 12.031 1.00 48.66 83 GLY A C 1
ATOM 638 O O . GLY A 1 83 ? -22.563 0.555 11.788 1.00 48.66 83 GLY A O 1
ATOM 639 N N . ASP A 1 84 ? -22.137 2.271 13.196 1.00 53.19 84 ASP A N 1
ATOM 640 C CA . ASP A 1 84 ? -23.294 2.184 14.081 1.00 53.19 84 ASP A CA 1
ATOM 641 C C . ASP A 1 84 ? -24.596 2.250 13.259 1.00 53.19 84 ASP A C 1
ATOM 643 O O . ASP A 1 84 ? -24.803 3.177 12.481 1.00 53.19 84 ASP A O 1
ATOM 647 N N . GLY A 1 85 ? -25.438 1.227 13.396 1.00 49.84 85 GLY A N 1
ATOM 648 C CA . GLY A 1 85 ? -26.896 1.343 13.378 1.00 49.84 85 GLY A CA 1
ATOM 649 C C . GLY A 1 85 ? -27.667 1.850 12.154 1.00 49.84 85 GLY A C 1
ATOM 650 O O . GLY A 1 85 ? -28.883 1.663 12.181 1.00 49.84 85 GLY A O 1
ATOM 651 N N . ASP A 1 86 ? -27.077 2.426 11.103 1.00 45.22 86 ASP A N 1
ATOM 652 C CA . ASP A 1 86 ? -27.882 2.987 10.010 1.00 45.22 86 ASP A CA 1
ATOM 653 C C . ASP A 1 86 ? -27.986 2.034 8.816 1.00 45.22 86 ASP A C 1
ATOM 655 O O . ASP A 1 86 ? -27.025 1.696 8.119 1.00 45.22 86 ASP A O 1
ATOM 659 N N . LYS A 1 87 ? -29.206 1.535 8.620 1.00 45.22 87 LYS A N 1
ATOM 660 C CA . LYS A 1 87 ? -29.579 0.705 7.477 1.00 45.22 87 LYS A CA 1
ATOM 661 C C . LYS A 1 87 ? -29.303 1.494 6.194 1.00 45.22 87 LYS A C 1
ATOM 663 O O . LYS A 1 87 ? -29.552 2.696 6.167 1.00 45.22 87 LYS A O 1
ATOM 668 N N . PRO A 1 88 ? -28.881 0.845 5.096 1.00 43.53 88 PRO A N 1
ATOM 669 C CA . PRO A 1 88 ? -28.768 1.544 3.829 1.00 43.53 88 PRO A CA 1
ATOM 670 C C . PRO A 1 88 ? -30.168 2.005 3.414 1.00 43.53 88 PRO A C 1
ATOM 672 O O . PRO A 1 88 ? -31.029 1.183 3.090 1.00 43.53 88 PRO A O 1
ATOM 675 N N . VAL A 1 89 ? -30.398 3.320 3.433 1.00 41.59 89 VAL A N 1
ATOM 676 C CA . VAL A 1 89 ? -31.465 3.931 2.643 1.00 41.59 89 VAL A CA 1
ATOM 677 C C . VAL A 1 89 ? -31.180 3.528 1.205 1.00 41.59 89 VAL A C 1
ATOM 679 O O . VAL A 1 89 ? -30.142 3.870 0.637 1.00 41.59 89 VAL A O 1
ATOM 682 N N . ALA A 1 90 ? -32.077 2.712 0.658 1.00 46.22 90 ALA A N 1
ATOM 683 C CA . ALA A 1 90 ? -32.116 2.398 -0.753 1.00 46.22 90 ALA A CA 1
ATOM 684 C C . ALA A 1 90 ? -32.253 3.727 -1.498 1.00 46.22 90 ALA A C 1
ATOM 686 O O . ALA A 1 90 ? -33.326 4.322 -1.535 1.00 46.22 90 ALA A O 1
ATOM 687 N N . GLN A 1 91 ? -31.138 4.231 -2.018 1.00 41.50 91 GLN A N 1
ATOM 688 C CA . GLN A 1 91 ? -31.158 5.377 -2.901 1.00 41.50 91 GLN A CA 1
ATOM 689 C C . GLN A 1 91 ? -31.665 4.880 -4.250 1.00 41.50 91 GLN A C 1
ATOM 691 O O . GLN A 1 91 ? -30.937 4.264 -5.024 1.00 41.50 91 GLN A O 1
ATOM 696 N N . GLU A 1 92 ? -32.961 5.082 -4.441 1.00 38.66 92 GLU A N 1
ATOM 697 C CA . GLU A 1 92 ? -33.714 4.913 -5.672 1.00 38.66 92 GLU A CA 1
ATOM 698 C C . GLU A 1 92 ? -33.117 5.858 -6.726 1.00 38.66 92 GLU A C 1
ATOM 700 O O . GLU A 1 92 ? -33.236 7.079 -6.644 1.00 38.66 92 GLU A O 1
ATOM 705 N N . TYR A 1 93 ? -32.365 5.290 -7.666 1.00 45.38 93 TYR A N 1
ATOM 706 C CA . TYR A 1 93 ? -32.027 5.930 -8.929 1.00 45.38 93 TYR A CA 1
ATOM 707 C C . TYR A 1 93 ? -32.749 5.135 -10.013 1.00 45.38 93 TYR A C 1
ATOM 709 O O . TYR A 1 93 ? -32.479 3.952 -10.222 1.00 45.38 93 TYR A O 1
ATOM 717 N N . ASP A 1 94 ? -33.729 5.771 -10.643 1.00 40.66 94 ASP A N 1
ATOM 718 C CA . ASP A 1 94 ? -34.479 5.192 -11.745 1.00 40.66 94 ASP A CA 1
ATOM 719 C C . ASP A 1 94 ? -33.556 4.806 -12.920 1.00 40.66 94 ASP A C 1
ATOM 721 O O . ASP A 1 94 ? -32.681 5.563 -13.340 1.00 40.66 94 ASP A O 1
ATOM 725 N N . ASP A 1 95 ? -33.824 3.610 -13.446 1.00 53.50 95 ASP A N 1
ATOM 726 C CA . ASP A 1 95 ? -33.565 3.136 -14.812 1.00 53.50 95 ASP A CA 1
ATOM 727 C C . ASP A 1 95 ? -32.121 2.906 -15.308 1.00 53.50 95 ASP A C 1
ATOM 729 O O . ASP A 1 95 ? -31.728 3.377 -16.373 1.00 53.50 95 ASP A O 1
ATOM 733 N N . VAL A 1 96 ? -31.362 2.043 -14.619 1.00 51.31 96 VAL A N 1
ATOM 734 C CA . VAL A 1 96 ? -30.505 1.050 -15.305 1.00 51.31 96 VAL A CA 1
ATOM 735 C C . VAL A 1 96 ? -30.527 -0.254 -14.500 1.00 51.31 96 VAL A C 1
ATOM 737 O O . VAL A 1 96 ? -30.117 -0.289 -13.341 1.00 51.31 96 VAL A O 1
ATOM 740 N N . ALA A 1 97 ? -31.012 -1.339 -15.107 1.00 56.59 97 ALA A N 1
ATOM 741 C CA . ALA A 1 97 ? -31.074 -2.672 -14.505 1.00 56.59 97 ALA A CA 1
ATOM 742 C C . ALA A 1 97 ? -29.727 -3.097 -13.874 1.00 56.59 97 ALA A C 1
ATOM 744 O O . ALA A 1 97 ? -28.691 -2.915 -14.513 1.00 56.59 97 ALA A O 1
ATOM 745 N N . PRO A 1 98 ? -29.703 -3.721 -12.680 1.00 49.56 98 PRO A N 1
ATOM 746 C CA . PRO A 1 98 ? -28.463 -4.209 -12.087 1.00 49.56 98 PRO A CA 1
ATOM 747 C C . PRO 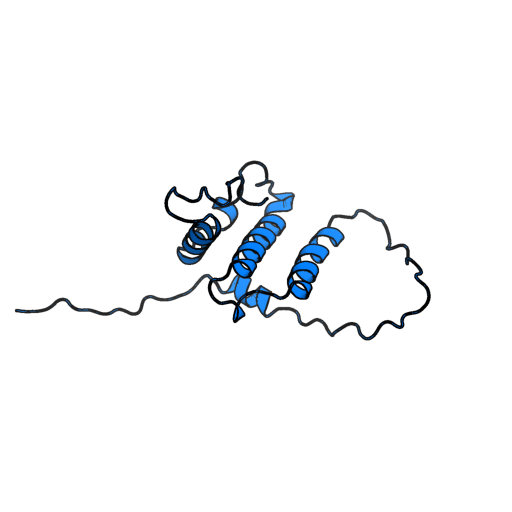A 1 98 ? -28.069 -5.551 -12.724 1.00 49.56 98 PRO A C 1
ATOM 749 O O . PRO A 1 98 ? -28.765 -6.544 -12.493 1.00 49.56 98 PRO A O 1
ATOM 752 N N . PRO A 1 99 ? -26.954 -5.676 -13.475 1.00 44.78 99 PRO A N 1
ATOM 753 C CA . PRO A 1 99 ? -26.487 -6.980 -13.885 1.00 44.78 99 PRO A CA 1
ATOM 754 C C . PRO A 1 99 ? -25.445 -7.455 -12.877 1.00 44.78 99 PRO A C 1
ATOM 756 O O . PRO A 1 99 ? -24.302 -7.005 -12.851 1.00 44.78 99 PRO A O 1
ATOM 759 N N . LEU A 1 100 ? -25.911 -8.418 -12.089 1.00 47.69 100 LEU A N 1
ATOM 760 C CA . LEU A 1 100 ? -25.157 -9.416 -11.348 1.00 47.69 100 LEU A CA 1
ATOM 761 C C . LEU A 1 100 ? -24.250 -8.907 -10.224 1.00 47.69 100 LEU A C 1
ATOM 763 O O . LEU A 1 100 ? -23.130 -8.435 -10.399 1.00 47.69 100 LEU A O 1
ATOM 767 N N . SER A 1 101 ? -24.714 -9.210 -9.011 1.00 54.44 101 SER A N 1
ATOM 768 C CA . SER A 1 101 ? -23.862 -9.718 -7.947 1.00 54.44 101 SER A CA 1
ATOM 769 C C . SER A 1 101 ? -22.885 -10.751 -8.518 1.00 54.44 101 SER A C 1
ATOM 771 O O . SER A 1 101 ? -23.210 -11.937 -8.621 1.00 54.44 101 SER A O 1
ATOM 773 N N . ASP A 1 102 ? -21.692 -10.305 -8.903 1.00 40.78 102 ASP A N 1
ATOM 774 C CA . ASP A 1 102 ? -20.611 -11.220 -9.215 1.00 40.78 102 ASP A CA 1
ATOM 775 C C . ASP A 1 102 ? -20.310 -11.989 -7.940 1.00 40.78 102 ASP A C 1
ATOM 777 O O . ASP A 1 102 ? -19.912 -11.434 -6.908 1.00 40.78 102 ASP A O 1
ATOM 781 N N . ALA A 1 103 ? -20.578 -13.287 -8.030 1.00 47.84 103 ALA A N 1
ATOM 782 C CA . ALA A 1 103 ? -20.252 -14.291 -7.052 1.00 47.84 103 ALA A CA 1
ATOM 783 C C . ALA A 1 103 ? -18.868 -14.000 -6.484 1.00 47.84 103 ALA A C 1
ATOM 785 O O . ALA A 1 103 ? -17.856 -14.225 -7.138 1.00 47.84 103 ALA A O 1
ATOM 786 N N . ARG A 1 104 ? -18.864 -13.445 -5.270 1.00 53.66 104 ARG A N 1
ATOM 787 C CA . ARG A 1 104 ? -17.871 -13.575 -4.210 1.00 53.66 104 ARG A CA 1
ATOM 788 C C . ARG A 1 104 ? -16.580 -14.274 -4.678 1.00 53.66 104 ARG A C 1
ATOM 790 O O . ARG A 1 104 ? -16.259 -15.347 -4.178 1.00 53.66 104 ARG A O 1
ATOM 797 N N . LYS A 1 105 ? -15.787 -13.640 -5.556 1.00 48.44 105 LYS A N 1
ATOM 798 C CA . LYS A 1 105 ? -14.375 -13.985 -5.787 1.00 48.44 105 LYS A CA 1
ATOM 799 C C . LYS A 1 105 ? -13.610 -13.483 -4.569 1.00 48.44 105 LYS A C 1
ATOM 801 O O . LYS A 1 105 ? -12.831 -12.536 -4.599 1.00 48.44 105 LYS A O 1
ATOM 806 N N . LYS A 1 106 ? -13.917 -14.084 -3.420 1.00 49.94 106 LYS A N 1
ATOM 807 C CA . LYS A 1 106 ? -13.046 -14.022 -2.261 1.00 49.94 106 LYS A CA 1
ATOM 808 C C . LYS A 1 106 ? -11.714 -14.610 -2.726 1.00 49.94 106 LYS A C 1
ATOM 810 O O . LYS A 1 106 ? -11.711 -15.695 -3.282 1.00 49.94 106 LYS A O 1
ATOM 815 N N . ASN A 1 107 ? -10.641 -13.878 -2.434 1.00 48.09 107 ASN A N 1
ATOM 816 C CA . ASN A 1 107 ? -9.383 -14.385 -1.879 1.00 48.09 107 ASN A CA 1
ATOM 817 C C . ASN A 1 107 ? -8.101 -14.530 -2.719 1.00 48.09 107 ASN A C 1
ATOM 819 O O . ASN A 1 107 ? -7.087 -14.767 -2.076 1.00 48.09 107 ASN A O 1
ATOM 823 N N . SER A 1 108 ? -8.031 -14.273 -4.031 1.00 53.88 108 SER A N 1
ATOM 824 C CA . SER A 1 108 ? -6.709 -14.357 -4.703 1.00 53.88 108 SER A CA 1
ATOM 825 C C . SER A 1 108 ? -5.710 -13.326 -4.144 1.00 53.88 108 SER A C 1
ATOM 827 O O . SER A 1 108 ? -4.615 -13.681 -3.715 1.00 53.88 108 SER A O 1
ATOM 829 N N . TRP A 1 109 ? -6.126 -12.065 -4.004 1.00 46.59 109 TRP A N 1
ATOM 830 C CA . TRP A 1 109 ? -5.276 -11.021 -3.424 1.00 46.59 109 TRP A CA 1
ATOM 831 C C . TRP A 1 109 ? -5.112 -11.132 -1.911 1.00 46.59 109 TRP A C 1
ATOM 833 O O . TRP A 1 109 ? -4.024 -10.868 -1.431 1.00 46.59 109 TRP A O 1
ATOM 843 N N . ARG A 1 110 ? -6.139 -11.564 -1.153 1.00 50.41 110 ARG A N 1
ATOM 844 C CA . ARG A 1 110 ? -5.967 -11.858 0.288 1.00 50.41 110 ARG A CA 1
ATOM 845 C C . ARG A 1 110 ? -4.934 -12.960 0.495 1.00 50.41 110 ARG A C 1
ATOM 847 O O . ARG A 1 110 ? -4.129 -12.833 1.396 1.00 50.41 110 ARG A O 1
ATOM 854 N N . LYS A 1 111 ? -4.928 -13.992 -0.355 1.00 55.16 111 LYS A N 1
ATOM 855 C CA . LYS A 1 111 ? -3.905 -15.035 -0.315 1.00 55.16 111 LYS A CA 1
ATOM 856 C C . LYS A 1 111 ? -2.529 -14.429 -0.587 1.00 55.16 111 LYS A C 1
ATOM 858 O O . LYS A 1 111 ? -1.672 -14.571 0.258 1.00 55.16 111 LYS A O 1
ATOM 863 N N . ARG A 1 112 ? -2.354 -13.627 -1.644 1.00 59.00 112 ARG A N 1
ATOM 864 C CA . ARG A 1 112 ? -1.086 -12.907 -1.914 1.00 59.00 112 ARG A CA 1
ATOM 865 C C . ARG A 1 112 ? -0.665 -11.929 -0.806 1.00 59.00 112 ARG A C 1
ATOM 867 O O . ARG A 1 112 ? 0.518 -11.713 -0.600 1.00 59.00 112 ARG A O 1
ATOM 874 N N . LEU A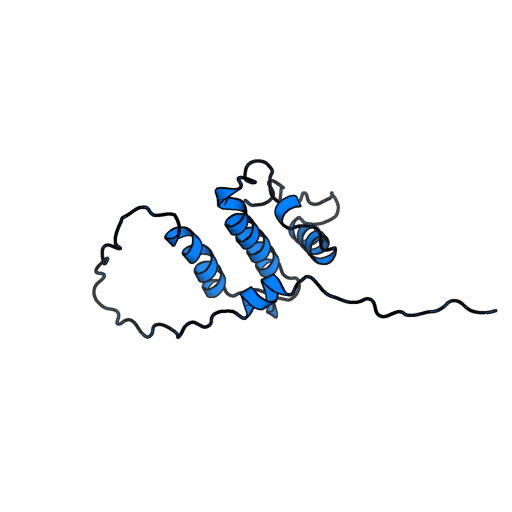 1 113 ? -1.631 -11.333 -0.112 1.00 55.88 113 LEU A N 1
ATOM 875 C CA . LEU A 1 113 ? -1.426 -10.452 1.038 1.00 55.88 113 LEU A CA 1
ATOM 876 C C . LEU A 1 113 ? -0.946 -11.223 2.276 1.00 55.88 113 LEU A C 1
ATOM 878 O O . LEU A 1 113 ? -0.251 -10.657 3.113 1.00 55.88 113 LEU A O 1
ATOM 882 N N . SER A 1 114 ? -1.369 -12.483 2.388 1.00 55.38 114 SER A N 1
ATOM 883 C CA . SER A 1 114 ? -0.993 -13.422 3.445 1.00 55.38 114 SER A CA 1
ATOM 884 C C . SER A 1 114 ? 0.273 -14.229 3.124 1.00 55.38 114 SER A C 1
ATOM 886 O O . SER A 1 114 ? 0.880 -14.741 4.049 1.00 55.38 114 SER A O 1
ATOM 888 N N . ASP A 1 115 ? 0.647 -14.358 1.849 1.00 48.94 115 ASP A N 1
ATOM 889 C CA . ASP A 1 115 ? 1.695 -15.265 1.335 1.00 48.94 115 ASP A CA 1
ATOM 890 C C . ASP A 1 115 ? 3.031 -14.557 1.051 1.00 48.94 115 ASP A C 1
ATOM 892 O O . ASP A 1 115 ? 3.993 -15.172 0.615 1.00 48.94 115 ASP A O 1
ATOM 896 N N . ALA A 1 116 ? 3.118 -13.246 1.276 1.00 54.88 116 ALA A N 1
ATOM 897 C CA . ALA A 1 116 ? 4.320 -12.460 0.992 1.00 54.88 116 ALA A CA 1
ATOM 898 C C . ALA A 1 116 ? 5.424 -12.586 2.063 1.00 54.88 116 ALA A C 1
ATOM 900 O O . ALA A 1 116 ? 6.131 -11.618 2.323 1.00 54.88 116 ALA A O 1
ATOM 901 N N . GLY A 1 117 ? 5.527 -13.749 2.710 1.00 50.22 117 GLY A N 1
ATOM 902 C CA . GLY A 1 117 ? 6.392 -13.978 3.868 1.00 50.22 117 GLY A CA 1
ATOM 903 C C . GLY A 1 117 ? 7.401 -15.117 3.742 1.00 50.22 117 GLY A C 1
ATOM 904 O O . GLY A 1 117 ? 8.132 -15.316 4.698 1.00 50.22 117 GLY A O 1
ATOM 905 N N . ASP A 1 118 ? 7.474 -15.839 2.621 1.00 46.94 118 ASP A N 1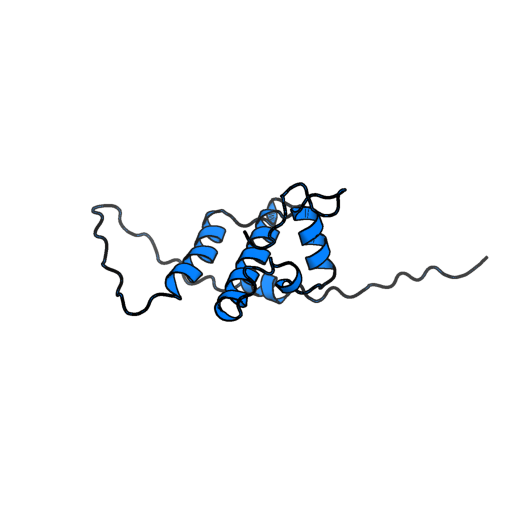
ATOM 906 C CA . ASP A 1 118 ? 8.388 -16.982 2.507 1.00 46.94 118 ASP A CA 1
ATOM 907 C C . ASP A 1 118 ? 8.975 -17.074 1.091 1.00 46.94 118 ASP A C 1
ATOM 909 O O . ASP A 1 118 ? 8.287 -17.376 0.115 1.00 46.94 118 ASP A O 1
ATOM 913 N N . GLY A 1 119 ? 10.256 -16.734 0.980 1.00 40.88 119 GLY A N 1
ATOM 914 C CA . GLY A 1 119 ? 11.086 -16.952 -0.196 1.00 40.88 119 GLY A CA 1
ATOM 915 C C . GLY A 1 119 ? 12.439 -17.439 0.293 1.00 40.88 119 GLY A C 1
ATOM 916 O O . GLY A 1 119 ? 13.271 -16.629 0.686 1.00 40.88 119 GLY A O 1
ATOM 917 N N . GLU A 1 120 ? 12.585 -18.759 0.336 1.00 47.16 120 GLU A N 1
ATOM 918 C CA . GLU A 1 120 ? 13.750 -19.498 0.812 1.00 47.16 120 GLU A CA 1
ATOM 919 C C . GLU A 1 120 ? 14.981 -19.239 -0.077 1.00 47.16 120 GLU A C 1
ATOM 921 O O . GLU A 1 120 ? 14.889 -19.184 -1.307 1.00 47.16 120 GLU A O 1
ATOM 926 N N . ASP A 1 121 ? 16.138 -19.078 0.566 1.00 44.12 121 ASP A N 1
ATOM 927 C CA . ASP A 1 121 ? 17.445 -18.898 -0.059 1.00 44.12 121 ASP A CA 1
ATOM 928 C C . ASP A 1 121 ? 17.898 -20.179 -0.786 1.00 44.12 121 ASP A C 1
ATOM 930 O O . ASP A 1 121 ? 18.214 -21.184 -0.146 1.00 44.12 121 ASP A O 1
ATOM 934 N N . GLU A 1 122 ? 18.022 -20.142 -2.119 1.00 47.50 122 GLU A N 1
ATOM 935 C CA . GLU A 1 122 ? 18.848 -21.121 -2.837 1.00 47.50 122 GLU A CA 1
ATOM 936 C C . GLU A 1 122 ? 20.313 -20.665 -2.870 1.00 47.50 122 GLU A C 1
ATOM 938 O O . GLU A 1 122 ? 20.756 -19.818 -3.648 1.00 47.50 122 GLU A O 1
ATOM 943 N N . GLU A 1 123 ? 21.046 -21.287 -1.952 1.00 50.84 123 GLU A N 1
ATOM 944 C CA . GLU A 1 123 ? 22.471 -21.577 -1.931 1.00 50.84 123 GLU A CA 1
ATOM 945 C C . GLU A 1 123 ? 23.124 -21.671 -3.327 1.00 50.84 123 GLU A C 1
ATOM 947 O O . GLU A 1 123 ? 22.914 -22.617 -4.081 1.00 50.84 123 GLU A O 1
ATOM 952 N N . SER A 1 124 ? 24.041 -20.748 -3.631 1.00 40.84 124 SER A N 1
ATOM 953 C CA . SER A 1 124 ? 25.110 -21.012 -4.598 1.00 40.84 124 SER A CA 1
ATOM 954 C C . SER A 1 124 ? 26.458 -20.794 -3.934 1.00 40.84 124 SER A C 1
ATOM 956 O O . SER A 1 124 ? 27.057 -19.719 -3.972 1.00 40.84 124 SER A O 1
ATOM 958 N N . SER A 1 125 ? 26.936 -21.884 -3.342 1.00 47.38 125 SER A N 1
ATOM 959 C CA . SER A 1 125 ? 28.336 -22.122 -3.029 1.00 47.38 125 SER A CA 1
ATOM 960 C C . SER A 1 125 ? 29.231 -21.771 -4.222 1.00 47.38 125 SER A C 1
ATOM 962 O O . SER A 1 125 ? 29.149 -22.392 -5.280 1.00 47.38 125 SER A O 1
ATOM 964 N N . LEU A 1 126 ? 30.134 -20.807 -4.041 1.00 47.94 126 LEU A N 1
ATOM 965 C CA . LEU A 1 126 ? 31.396 -20.796 -4.773 1.00 47.94 126 LEU A CA 1
ATOM 966 C C . LEU A 1 126 ? 32.521 -20.281 -3.874 1.00 47.94 126 LEU A C 1
ATOM 968 O O . LEU A 1 126 ? 33.052 -19.187 -4.032 1.00 47.94 126 LEU A O 1
ATOM 972 N N . ALA A 1 127 ? 32.900 -21.120 -2.916 1.00 43.62 127 ALA A N 1
ATOM 973 C CA . ALA A 1 127 ? 34.218 -21.063 -2.310 1.00 43.62 127 ALA A CA 1
ATOM 974 C C . ALA A 1 127 ? 34.868 -22.439 -2.453 1.00 43.62 127 ALA A C 1
ATOM 976 O O . ALA A 1 127 ? 34.550 -23.348 -1.689 1.00 43.62 127 ALA A O 1
ATOM 977 N N . ARG A 1 128 ? 35.771 -22.582 -3.438 1.00 38.97 128 ARG A N 1
ATOM 978 C CA . ARG A 1 128 ? 36.975 -23.429 -3.353 1.00 38.97 128 ARG A CA 1
ATOM 979 C C . ARG A 1 128 ? 37.853 -23.362 -4.610 1.00 38.97 128 ARG A C 1
ATOM 981 O O . ARG A 1 128 ? 37.435 -23.817 -5.666 1.00 38.97 128 ARG A O 1
ATOM 988 N N . SER A 1 129 ? 39.097 -22.925 -4.366 1.00 38.56 129 SER A N 1
ATOM 989 C CA . SER A 1 129 ? 40.364 -23.341 -5.006 1.00 38.56 129 SER A CA 1
ATOM 990 C C . SER A 1 129 ? 40.557 -22.916 -6.473 1.00 38.56 129 SER A C 1
ATOM 992 O O . SER A 1 129 ? 39.726 -23.209 -7.316 1.00 38.56 129 SER A O 1
ATOM 994 N N . VAL A 1 130 ? 41.633 -22.233 -6.877 1.00 45.97 130 VAL A N 1
ATOM 995 C CA . VAL A 1 130 ? 43.060 -22.276 -6.492 1.00 45.97 130 VAL A CA 1
ATOM 996 C C . VAL A 1 130 ? 43.657 -20.876 -6.644 1.00 45.97 130 VAL A C 1
ATOM 998 O O . VAL A 1 130 ? 43.206 -20.162 -7.566 1.00 45.97 130 VAL A O 1
#